Protein AF-A0A966MJE6-F1 (afdb_monomer)

Nearest PDB structures (foldseek):
  4dpo-assembly1_B  TM=8.031E-01  e=1.285E-01  Methanosarcina mazei Go1
  2n76-assembly1_A  TM=6.170E-01  e=1.202E-01  synthetic construct
  4zos-assembly1_C  TM=7.205E-01  e=3.255E-01  Yersinia enterocolitica subsp. enterocolitica 8081
  3kkf-assembly1_A  TM=6.665E-01  e=3.479E-01  Bacteroides thetaiotaomicron
  8ecx-assembly1_B  TM=6.276E-01  e=7.718E-01  Pseudomonas aeruginosa

Solvent-accessible surface area (backbone atoms only — not comparable to full-atom values): 4614 Å² total; per-residue (Å²): 129,75,74,45,76,49,77,48,78,50,79,44,98,38,44,65,60,32,49,54,49,52,52,50,51,52,52,55,43,62,67,52,40,79,82,38,60,94,53,48,49,77,48,79,46,67,39,92,92,41,59,28,28,37,40,38,40,41,37,27,71,51,78,72,59,47,57,63,53,52,57,50,38,64,75,74,66,59,130

Structure (mmCIF, N/CA/C/O backbone):
data_AF-A0A966MJE6-F1
#
_entry.id   AF-A0A966MJE6-F1
#
loop_
_atom_site.group_PDB
_atom_site.id
_atom_site.type_symbol
_atom_site.label_atom_id
_atom_site.label_alt_id
_atom_site.label_comp_id
_atom_site.label_asym_id
_atom_site.label_entity_id
_atom_site.label_seq_id
_atom_site.pdbx_PDB_ins_code
_atom_site.Cartn_x
_atom_site.Cartn_y
_atom_site.Cartn_z
_atom_site.occupancy
_atom_site.B_iso_or_equiv
_atom_site.auth_seq_id
_atom_site.auth_comp_id
_atom_site.auth_asym_id
_atom_site.auth_atom_id
_atom_site.pdbx_PDB_model_num
ATOM 1 N N . MET A 1 1 ? -17.865 -5.897 11.769 1.00 60.03 1 MET A N 1
ATOM 2 C CA . MET A 1 1 ? -18.113 -4.53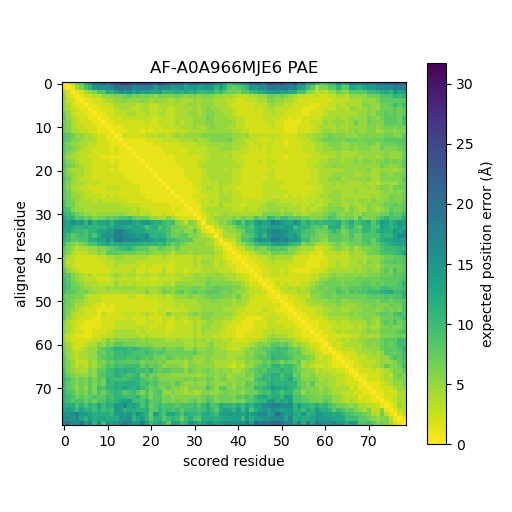4 11.249 1.00 60.03 1 MET A CA 1
ATOM 3 C C . MET A 1 1 ? -17.764 -4.520 9.769 1.00 60.03 1 MET A C 1
ATOM 5 O O . MET A 1 1 ? -16.972 -5.371 9.378 1.00 60.03 1 MET A O 1
ATOM 9 N N . PRO A 1 2 ? -18.373 -3.660 8.938 1.00 70.12 2 PRO A N 1
ATOM 10 C CA . PRO A 1 2 ? -17.912 -3.491 7.565 1.00 70.12 2 PRO A CA 1
ATOM 11 C C . PRO A 1 2 ? -16.485 -2.930 7.578 1.00 70.12 2 PRO A C 1
ATOM 13 O O . PRO A 1 2 ? -16.222 -1.937 8.247 1.00 70.12 2 PRO A O 1
ATOM 16 N N . GLU A 1 3 ? -15.572 -3.589 6.872 1.00 80.31 3 GLU A N 1
ATOM 17 C CA . GLU A 1 3 ? -14.215 -3.088 6.652 1.00 80.31 3 GLU A CA 1
ATOM 18 C C . GLU A 1 3 ? -14.249 -1.985 5.596 1.00 80.31 3 GLU A C 1
ATOM 20 O O . GLU A 1 3 ? -14.873 -2.141 4.541 1.00 80.31 3 GLU A O 1
ATOM 25 N N . ILE A 1 4 ? -13.560 -0.879 5.856 1.00 87.00 4 ILE A N 1
ATOM 26 C CA . ILE A 1 4 ? -13.427 0.211 4.894 1.00 87.00 4 ILE A CA 1
ATOM 27 C C . ILE A 1 4 ? -12.075 0.056 4.211 1.00 87.00 4 ILE A C 1
ATOM 29 O O . ILE A 1 4 ? -11.052 -0.080 4.879 1.00 87.00 4 ILE A O 1
ATOM 33 N N . ARG A 1 5 ? -12.068 0.080 2.875 1.00 88.50 5 ARG A N 1
ATOM 34 C CA . ARG A 1 5 ? -10.859 -0.115 2.069 1.00 88.50 5 ARG A CA 1
ATOM 35 C C . ARG A 1 5 ? -10.566 1.103 1.204 1.00 88.50 5 ARG A C 1
ATOM 37 O O . ARG A 1 5 ? -11.468 1.627 0.550 1.00 88.50 5 ARG A O 1
ATOM 44 N N . ARG A 1 6 ? -9.302 1.523 1.161 1.00 87.44 6 ARG A N 1
ATOM 45 C CA . ARG A 1 6 ? -8.780 2.500 0.197 1.00 87.44 6 ARG A CA 1
ATOM 46 C C . ARG A 1 6 ? -7.662 1.877 -0.618 1.00 87.44 6 ARG A C 1
ATOM 48 O O . ARG A 1 6 ? -6.778 1.223 -0.076 1.00 87.44 6 ARG A O 1
ATOM 55 N N . THR A 1 7 ? -7.690 2.115 -1.920 1.00 87.50 7 THR A N 1
ATOM 56 C CA . THR A 1 7 ? -6.688 1.600 -2.850 1.00 87.50 7 THR A CA 1
ATOM 57 C C . THR A 1 7 ? -5.935 2.763 -3.469 1.00 87.50 7 THR A C 1
ATOM 59 O O . THR A 1 7 ? -6.547 3.670 -4.030 1.00 87.50 7 THR A O 1
ATOM 62 N N . ILE A 1 8 ? -4.610 2.720 -3.375 1.00 85.75 8 ILE A N 1
ATOM 63 C CA . ILE A 1 8 ? -3.704 3.646 -4.051 1.00 85.75 8 ILE A CA 1
ATOM 64 C C . ILE A 1 8 ? -2.946 2.845 -5.100 1.00 85.75 8 ILE A C 1
ATOM 66 O O . ILE A 1 8 ? -2.370 1.803 -4.786 1.00 85.75 8 ILE A O 1
ATOM 70 N N . MET A 1 9 ? -2.960 3.328 -6.339 1.00 89.00 9 MET A N 1
ATOM 71 C CA . MET A 1 9 ? -2.205 2.743 -7.441 1.00 89.00 9 MET A CA 1
ATOM 72 C C . MET A 1 9 ? -1.197 3.758 -7.954 1.00 89.00 9 MET A C 1
ATOM 74 O O . MET A 1 9 ? -1.571 4.868 -8.327 1.00 89.00 9 MET A 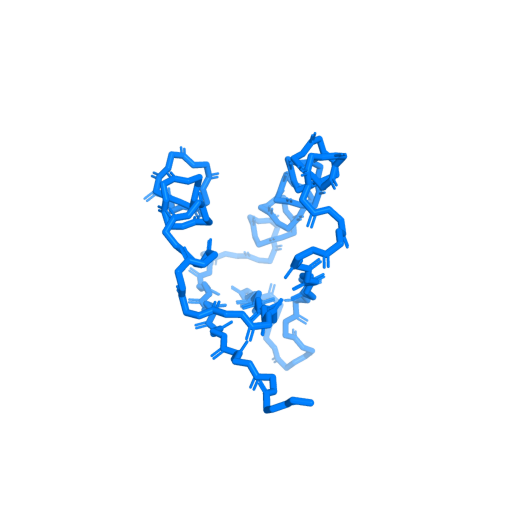O 1
ATOM 78 N N . ASN A 1 10 ? 0.064 3.348 -8.004 1.00 87.38 10 ASN A N 1
ATOM 79 C CA . ASN A 1 10 ? 1.158 4.145 -8.533 1.00 87.38 10 ASN A CA 1
ATOM 80 C C . ASN A 1 10 ? 1.703 3.492 -9.801 1.00 87.38 10 ASN A C 1
ATOM 82 O O . ASN A 1 10 ? 1.766 2.266 -9.907 1.00 87.38 10 ASN A O 1
ATOM 86 N N . THR A 1 11 ? 2.097 4.321 -10.764 1.00 92.00 11 THR A N 1
ATOM 87 C CA . THR A 1 11 ? 2.778 3.889 -11.990 1.00 92.00 11 THR A CA 1
ATOM 88 C C . THR A 1 11 ? 4.131 4.579 -12.057 1.00 92.00 11 THR A C 1
ATOM 90 O O . THR A 1 11 ? 4.211 5.798 -11.922 1.00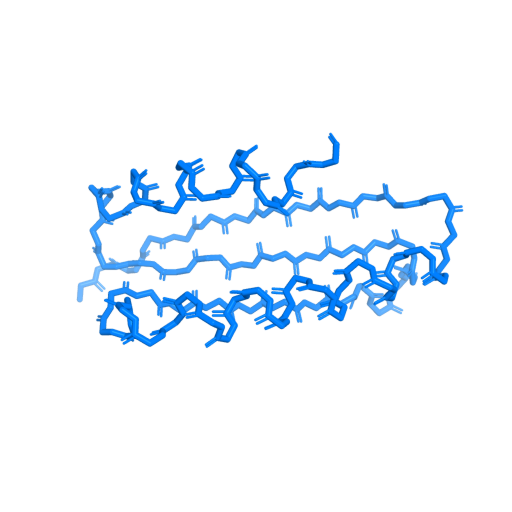 92.00 11 THR A O 1
ATOM 93 N N . PHE A 1 12 ? 5.182 3.797 -12.268 1.00 92.56 12 PHE A N 1
ATOM 94 C CA . PHE A 1 12 ? 6.569 4.249 -12.298 1.00 92.56 12 PHE A CA 1
ATOM 95 C C . PHE A 1 12 ? 7.130 4.201 -13.716 1.00 92.56 12 PHE A C 1
ATOM 97 O O . PHE A 1 12 ? 6.577 3.549 -14.603 1.00 92.56 12 PHE A O 1
ATOM 104 N N . LYS A 1 13 ? 8.248 4.903 -13.931 1.00 91.88 13 LYS A N 1
ATOM 105 C CA . LYS A 1 13 ? 8.920 4.948 -15.237 1.00 91.88 13 LYS A CA 1
ATOM 106 C C . LYS A 1 13 ? 9.496 3.583 -15.636 1.00 91.88 13 LYS A C 1
ATOM 108 O O . LYS A 1 13 ? 9.524 3.252 -16.817 1.00 91.88 13 LYS A O 1
ATOM 113 N N . ASP A 1 14 ? 9.954 2.813 -14.651 1.00 94.38 14 ASP A N 1
ATOM 114 C CA . ASP A 1 14 ? 10.531 1.488 -14.823 1.00 94.38 14 ASP A CA 1
ATOM 115 C C . ASP A 1 14 ? 10.304 0.611 -13.578 1.00 94.38 14 ASP A C 1
ATOM 117 O O . ASP A 1 14 ? 9.870 1.068 -12.514 1.00 94.38 14 ASP A O 1
ATOM 121 N N . ALA A 1 15 ? 10.582 -0.684 -13.733 1.00 93.19 15 ALA A N 1
ATOM 122 C CA . ALA A 1 15 ? 10.394 -1.677 -12.684 1.00 93.19 15 ALA A CA 1
ATOM 123 C C . ALA A 1 15 ? 11.369 -1.501 -11.509 1.00 93.19 15 ALA A C 1
ATOM 125 O O . ALA A 1 15 ? 11.043 -1.882 -10.385 1.00 93.19 15 ALA A O 1
ATOM 126 N N . GLN A 1 16 ? 12.557 -0.938 -11.748 1.00 93.38 16 GLN A N 1
ATOM 127 C CA . GLN A 1 16 ? 13.556 -0.735 -10.702 1.00 93.38 16 GLN A CA 1
ATOM 128 C C . GLN A 1 16 ? 13.097 0.360 -9.738 1.00 93.38 16 GLN A C 1
ATOM 130 O O . GLN A 1 16 ? 13.131 0.157 -8.525 1.00 93.38 16 GLN A O 1
ATOM 135 N N . ASP A 1 17 ? 12.609 1.478 -10.267 1.00 92.19 17 ASP A N 1
ATOM 136 C CA . ASP A 1 17 ? 12.000 2.554 -9.493 1.00 92.19 17 ASP A CA 1
ATOM 137 C C . ASP A 1 17 ? 10.783 2.047 -8.709 1.00 92.19 17 ASP A C 1
ATOM 139 O O . ASP A 1 17 ? 10.663 2.323 -7.514 1.00 92.19 17 ASP A O 1
ATOM 143 N N . CYS A 1 18 ? 9.916 1.247 -9.345 1.00 93.31 18 CYS A N 1
ATOM 144 C CA . CYS A 1 18 ? 8.766 0.642 -8.671 1.00 93.31 18 CYS A CA 1
ATOM 145 C C . CYS A 1 18 ? 9.198 -0.252 -7.500 1.00 93.31 18 CYS A C 1
ATOM 147 O O . CYS A 1 18 ? 8.635 -0.165 -6.407 1.00 93.31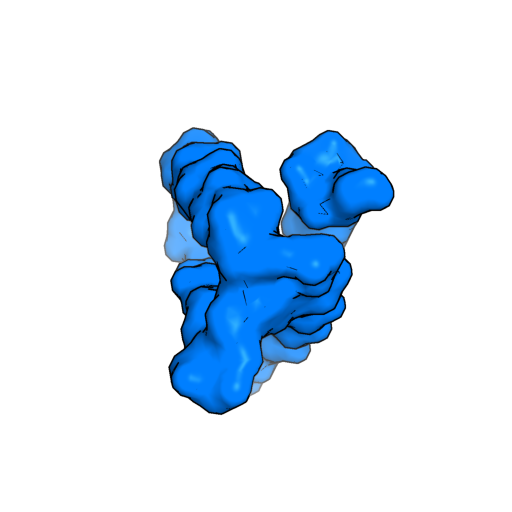 18 CYS A O 1
ATOM 149 N N . GLN A 1 19 ? 10.196 -1.117 -7.702 1.00 91.88 19 GLN A N 1
ATOM 150 C CA . GLN A 1 19 ? 10.708 -1.988 -6.643 1.00 91.88 19 GLN A CA 1
ATOM 151 C C . GLN A 1 19 ? 11.347 -1.185 -5.511 1.00 91.88 19 GLN A C 1
ATOM 153 O O . GLN A 1 19 ? 11.072 -1.461 -4.343 1.00 91.88 19 GLN A O 1
ATOM 158 N N . MET A 1 20 ? 12.155 -0.174 -5.841 1.00 91.19 20 MET A N 1
ATOM 159 C CA . MET A 1 20 ? 12.790 0.699 -4.855 1.00 91.19 20 MET A CA 1
ATOM 160 C C . MET A 1 20 ? 11.738 1.391 -3.987 1.00 91.19 20 MET A C 1
ATOM 162 O O . MET A 1 20 ? 11.825 1.364 -2.759 1.00 91.19 20 MET A O 1
ATOM 166 N N . PHE A 1 21 ? 10.701 1.935 -4.622 1.00 89.69 21 PHE A N 1
ATOM 167 C CA . PHE A 1 21 ? 9.589 2.567 -3.930 1.00 89.69 21 PHE A CA 1
ATOM 168 C C . PHE A 1 21 ? 8.834 1.582 -3.030 1.00 89.69 21 PHE A C 1
ATOM 170 O O . PHE A 1 21 ? 8.583 1.890 -1.868 1.00 89.69 21 PHE A O 1
ATOM 177 N N . VAL A 1 22 ? 8.528 0.370 -3.513 1.00 90.00 22 VAL A N 1
ATOM 178 C CA . VAL A 1 22 ? 7.878 -0.678 -2.704 1.00 90.00 22 VAL A CA 1
ATOM 179 C C . VAL A 1 22 ? 8.699 -1.023 -1.461 1.00 90.00 22 VAL A C 1
ATOM 181 O O . VAL A 1 22 ? 8.121 -1.178 -0.384 1.00 90.00 22 VAL A O 1
ATOM 184 N N . MET A 1 23 ? 10.025 -1.149 -1.581 1.00 90.50 23 MET A N 1
ATOM 185 C CA . MET A 1 23 ? 10.892 -1.434 -0.431 1.00 90.50 23 MET A CA 1
ATOM 186 C C . MET A 1 23 ? 10.858 -0.301 0.596 1.00 90.50 23 MET A C 1
ATOM 188 O O . MET A 1 23 ? 10.653 -0.568 1.779 1.00 90.50 23 MET A O 1
ATOM 192 N N . ILE A 1 24 ? 11.003 0.950 0.144 1.00 88.50 24 ILE A N 1
ATOM 193 C CA . ILE A 1 24 ? 10.948 2.134 1.013 1.00 88.50 24 ILE A CA 1
ATOM 194 C C . ILE A 1 24 ? 9.589 2.210 1.710 1.00 88.50 24 ILE A C 1
ATOM 196 O O . ILE A 1 24 ? 9.529 2.391 2.922 1.00 88.50 24 ILE A O 1
ATOM 200 N N . LEU A 1 25 ? 8.497 2.017 0.968 1.00 86.44 25 LEU A N 1
ATOM 201 C CA . LEU A 1 25 ? 7.145 2.081 1.510 1.00 86.44 25 LEU A CA 1
ATOM 202 C C . LEU A 1 25 ? 6.906 1.004 2.575 1.00 86.44 25 LEU A C 1
ATOM 204 O O . LEU A 1 25 ? 6.342 1.300 3.624 1.00 86.44 25 LEU A O 1
ATOM 208 N N . LYS A 1 26 ? 7.371 -0.231 2.342 1.00 88.12 26 LYS A N 1
ATOM 209 C CA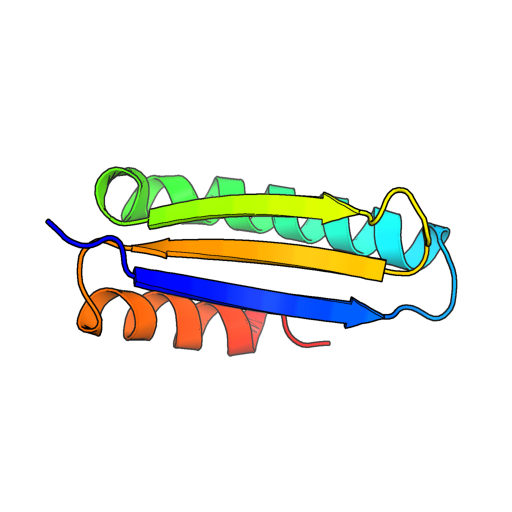 . LYS A 1 26 ? 7.293 -1.315 3.334 1.00 88.12 26 LYS A CA 1
ATOM 210 C C . LYS A 1 26 ? 8.117 -1.013 4.583 1.00 88.12 26 LYS A C 1
ATOM 212 O O . LYS A 1 26 ? 7.650 -1.295 5.683 1.00 88.12 26 LYS A O 1
ATOM 217 N N . GLN A 1 27 ? 9.307 -0.432 4.424 1.00 86.00 27 GLN A N 1
ATOM 218 C CA . GLN A 1 27 ? 10.137 -0.025 5.555 1.00 86.00 27 GLN A CA 1
ATOM 219 C C . GLN A 1 27 ? 9.445 1.069 6.378 1.00 86.00 27 GLN A C 1
ATOM 221 O O . GLN A 1 27 ? 9.217 0.869 7.569 1.00 86.00 27 GLN A O 1
ATOM 226 N N . LYS A 1 28 ? 9.030 2.174 5.746 1.00 83.00 28 LYS A N 1
ATOM 227 C CA . LYS A 1 28 ? 8.331 3.267 6.438 1.00 83.00 28 LYS A CA 1
ATOM 228 C C . LYS A 1 28 ? 7.037 2.789 7.096 1.00 83.00 28 LYS A C 1
ATOM 230 O O . LYS A 1 28 ? 6.727 3.203 8.207 1.00 83.00 28 LYS A O 1
ATOM 235 N N . TRP A 1 29 ? 6.294 1.890 6.441 1.00 82.00 29 TRP A N 1
ATOM 236 C CA . TRP A 1 29 ? 5.114 1.284 7.053 1.00 82.00 29 TRP A CA 1
ATOM 237 C C . TRP A 1 29 ? 5.484 0.478 8.293 1.00 82.00 29 TRP A C 1
ATOM 239 O O . TRP A 1 29 ? 4.843 0.648 9.312 1.00 82.00 29 TRP A O 1
ATOM 249 N N . SER A 1 30 ? 6.531 -0.351 8.256 1.00 82.69 30 SER A N 1
ATOM 250 C CA . SER A 1 30 ? 6.941 -1.125 9.437 1.00 82.69 30 SER A CA 1
ATOM 251 C C . SER A 1 30 ? 7.342 -0.254 10.635 1.00 82.69 30 SER A C 1
ATOM 253 O O . SER A 1 30 ? 7.156 -0.668 11.776 1.00 82.69 30 SER A O 1
ATOM 255 N N . GLU A 1 31 ? 7.849 0.956 10.381 1.00 80.94 31 GLU A N 1
ATOM 256 C CA . GLU A 1 31 ? 8.162 1.952 11.412 1.00 80.94 31 GLU A CA 1
ATOM 257 C C . GLU A 1 31 ? 6.882 2.591 11.987 1.00 80.94 31 GLU A C 1
ATOM 259 O O . GLU A 1 31 ? 6.806 2.834 13.189 1.00 80.94 31 GLU A O 1
ATOM 264 N N . PHE A 1 32 ? 5.856 2.801 11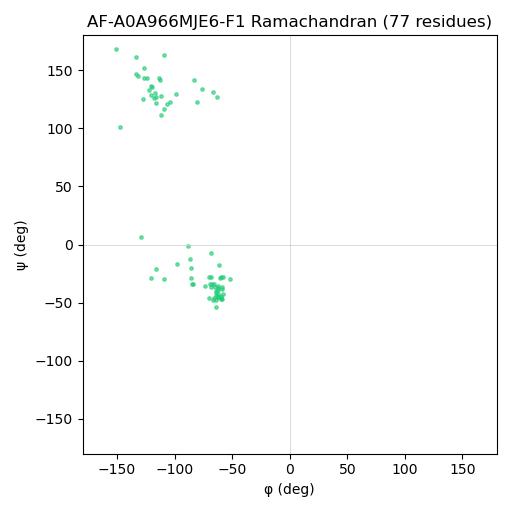.155 1.00 76.44 32 PHE A N 1
ATOM 265 C CA . PHE A 1 32 ? 4.574 3.416 11.529 1.00 76.44 32 PHE A CA 1
ATOM 266 C C . PHE A 1 32 ? 3.541 2.415 12.100 1.00 76.44 32 PHE A C 1
ATOM 268 O O . PHE A 1 32 ? 2.724 2.762 12.952 1.00 76.44 32 PHE A O 1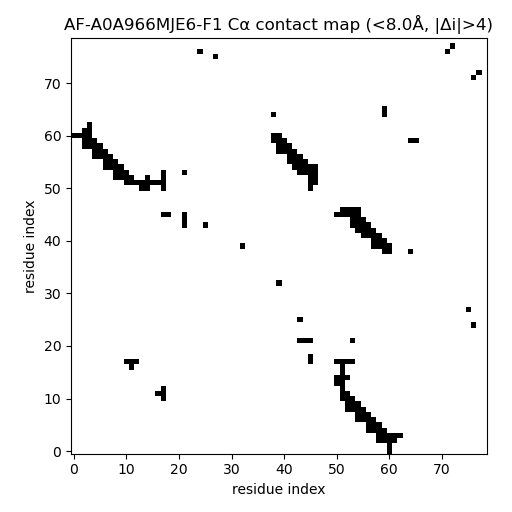
ATOM 275 N N . ASP A 1 33 ? 3.606 1.145 11.689 1.00 71.00 33 ASP A N 1
ATOM 276 C CA . ASP A 1 33 ? 2.721 0.035 12.084 1.00 71.00 33 ASP A CA 1
ATOM 277 C C . ASP A 1 33 ? 2.753 -0.229 13.596 1.00 71.00 33 ASP A C 1
ATOM 279 O O . ASP A 1 33 ? 1.758 -0.656 14.180 1.00 71.00 33 ASP A O 1
ATOM 283 N N . ALA A 1 34 ? 3.871 0.082 14.261 1.00 66.00 34 ALA A N 1
ATOM 284 C CA . ALA A 1 34 ? 4.011 -0.068 15.708 1.00 66.00 34 ALA A CA 1
ATOM 285 C C . ALA A 1 34 ? 2.966 0.738 16.504 1.00 66.00 34 ALA A C 1
ATOM 287 O O . ALA A 1 34 ? 2.599 0.329 17.605 1.00 66.00 34 ALA A O 1
ATOM 288 N N . GLU A 1 35 ? 2.468 1.845 15.948 1.00 65.81 35 GLU A N 1
ATOM 289 C CA . GLU A 1 35 ? 1.515 2.741 16.613 1.00 65.81 35 GLU A CA 1
ATOM 290 C C . GLU A 1 35 ? 0.052 2.484 16.210 1.00 65.81 35 GLU A C 1
ATOM 292 O O . GLU A 1 35 ? -0.865 2.921 16.907 1.00 65.81 35 GLU A O 1
ATOM 297 N N . LEU A 1 36 ? -0.189 1.765 15.105 1.00 72.19 36 LEU A N 1
ATOM 298 C CA . LEU A 1 36 ? -1.511 1.660 14.463 1.00 72.19 36 LEU A CA 1
ATOM 299 C C . LEU A 1 36 ? -1.985 0.230 14.178 1.00 72.19 36 LEU A C 1
ATOM 301 O O . LEU A 1 36 ? -3.045 0.047 13.574 1.00 72.19 36 LEU A O 1
ATOM 305 N N . LYS A 1 37 ? -1.238 -0.773 14.641 1.00 68.56 37 LYS A N 1
ATOM 306 C CA . LYS A 1 37 ? -1.439 -2.198 14.339 1.00 68.56 37 LYS A CA 1
ATOM 307 C C . LYS A 1 37 ? -2.850 -2.739 14.582 1.00 68.56 37 LYS A C 1
ATOM 309 O O . LYS A 1 37 ? -3.287 -3.655 13.894 1.00 68.56 37 LYS A O 1
ATOM 314 N N . ASP A 1 38 ? -3.569 -2.167 15.545 1.00 77.31 38 ASP A N 1
ATOM 315 C CA . ASP A 1 38 ? -4.926 -2.602 15.901 1.00 77.31 38 ASP A CA 1
ATOM 316 C C . ASP A 1 38 ? -6.017 -1.937 15.042 1.00 77.31 38 ASP A C 1
ATOM 318 O O . ASP A 1 38 ? -7.175 -2.357 15.059 1.00 77.31 38 ASP A O 1
ATOM 322 N N . LYS A 1 39 ? -5.654 -0.894 14.287 1.00 77.81 39 LYS A N 1
ATOM 323 C CA . LYS A 1 39 ? -6.578 -0.038 13.529 1.00 77.81 39 LYS A CA 1
ATOM 324 C C . LYS A 1 39 ? -6.482 -0.235 12.024 1.00 77.81 39 LYS A C 1
ATOM 326 O O . LYS A 1 39 ? -7.480 -0.054 11.325 1.00 77.81 39 LYS A O 1
ATOM 331 N N . PHE A 1 40 ? -5.299 -0.604 11.537 1.00 82.62 40 PHE A N 1
ATOM 332 C CA . PHE A 1 40 ? -4.996 -0.669 10.115 1.00 82.62 40 PHE A CA 1
ATOM 333 C C . PHE A 1 40 ? -4.320 -1.960 9.696 1.00 82.62 40 PHE A C 1
ATOM 335 O O . PHE A 1 40 ? -3.445 -2.479 10.382 1.00 82.62 40 PHE A O 1
ATOM 342 N N . THR A 1 41 ? -4.653 -2.405 8.488 1.00 86.00 41 THR A N 1
ATOM 343 C CA . THR A 1 41 ? -3.825 -3.343 7.732 1.00 86.00 41 THR A CA 1
ATOM 344 C C . THR A 1 41 ? -3.478 -2.759 6.370 1.00 86.00 41 THR A C 1
ATOM 346 O O . THR A 1 41 ? -4.276 -2.052 5.744 1.00 86.00 41 THR A O 1
ATOM 349 N N . VAL A 1 42 ? -2.255 -3.042 5.925 1.00 86.31 42 VAL A N 1
ATOM 350 C CA . VAL A 1 42 ? -1.712 -2.560 4.656 1.00 86.31 42 VAL A CA 1
ATOM 351 C C . VAL A 1 42 ? -1.171 -3.721 3.845 1.00 86.31 42 VAL A C 1
ATOM 353 O O . VAL A 1 42 ? -0.292 -4.460 4.287 1.00 86.31 42 VAL A O 1
ATOM 356 N N . GLU A 1 43 ? -1.660 -3.836 2.617 1.00 89.31 43 GLU A N 1
ATOM 357 C CA . GLU A 1 43 ? -1.171 -4.784 1.624 1.00 89.31 43 GLU A CA 1
ATOM 358 C C . GLU A 1 43 ? -0.490 -4.016 0.489 1.00 89.31 43 GLU A C 1
ATOM 360 O O . GLU A 1 43 ? -1.142 -3.303 -0.274 1.00 89.31 43 GLU A O 1
ATOM 365 N N . ILE A 1 44 ? 0.836 -4.148 0.383 1.00 88.62 44 ILE A N 1
ATOM 366 C CA . ILE A 1 44 ? 1.647 -3.517 -0.669 1.00 88.62 44 ILE A CA 1
ATOM 367 C C . ILE A 1 44 ? 2.142 -4.595 -1.630 1.00 88.62 44 ILE A C 1
ATOM 369 O O . ILE A 1 44 ? 2.955 -5.451 -1.254 1.00 88.62 44 ILE A O 1
ATOM 373 N N . ALA A 1 45 ? 1.711 -4.503 -2.885 1.00 86.19 45 ALA A N 1
ATOM 374 C CA . ALA A 1 45 ? 2.080 -5.428 -3.948 1.00 86.19 45 ALA A CA 1
ATOM 375 C C . ALA A 1 45 ? 2.479 -4.693 -5.235 1.00 86.19 45 ALA A C 1
ATOM 377 O O . ALA A 1 45 ? 1.936 -3.640 -5.566 1.00 86.19 45 ALA A O 1
ATOM 378 N N . THR A 1 46 ? 3.420 -5.279 -5.969 1.00 90.06 46 THR A N 1
ATOM 379 C CA . THR A 1 46 ? 3.680 -4.946 -7.375 1.00 90.06 46 THR A CA 1
ATOM 380 C C . THR A 1 46 ? 2.698 -5.733 -8.239 1.00 90.06 46 THR A C 1
ATOM 382 O O . THR A 1 46 ? 2.395 -6.887 -7.925 1.00 90.06 46 THR A O 1
ATOM 385 N N . ASP A 1 47 ? 2.183 -5.121 -9.301 1.00 87.19 47 ASP A N 1
ATOM 386 C CA . ASP A 1 47 ? 1.286 -5.796 -10.235 1.00 87.19 47 ASP A CA 1
ATOM 387 C C . ASP A 1 47 ? 2.045 -6.908 -10.982 1.00 87.19 47 ASP A C 1
ATOM 389 O O . ASP A 1 47 ? 3.145 -6.710 -11.500 1.00 87.19 47 ASP A O 1
ATOM 393 N N . VAL A 1 48 ? 1.459 -8.105 -11.024 1.00 85.50 48 VAL A N 1
ATOM 394 C CA . VAL A 1 48 ? 2.051 -9.279 -11.688 1.00 85.50 48 VAL A CA 1
ATOM 395 C C . VAL A 1 48 ? 2.038 -9.116 -13.211 1.00 85.50 48 VAL A C 1
ATOM 397 O O . VAL A 1 48 ? 2.884 -9.677 -13.904 1.00 85.50 48 VAL A O 1
ATOM 400 N N . SER A 1 49 ? 1.076 -8.355 -13.734 1.00 90.69 49 SER A N 1
ATOM 401 C CA . SER A 1 49 ? 0.923 -8.082 -15.162 1.00 90.69 49 SER A CA 1
ATOM 402 C C . SER A 1 49 ? 1.761 -6.896 -15.644 1.00 90.69 49 SER A C 1
ATOM 404 O O . SER A 1 49 ? 2.046 -6.806 -16.838 1.00 90.69 49 SER A O 1
ATOM 406 N N . ASP A 1 50 ? 2.184 -6.015 -14.732 1.00 90.75 50 ASP A N 1
ATOM 407 C CA . ASP A 1 50 ? 2.967 -4.821 -15.043 1.00 90.75 50 ASP A CA 1
ATOM 408 C C . ASP A 1 50 ? 3.936 -4.474 -13.894 1.00 90.75 50 ASP A C 1
ATOM 410 O O . ASP A 1 50 ? 3.536 -3.855 -12.904 1.00 90.75 50 ASP A O 1
ATOM 414 N N . PRO A 1 51 ? 5.233 -4.813 -14.011 1.00 91.19 51 PRO A N 1
ATOM 415 C CA . PRO A 1 51 ? 6.199 -4.595 -12.938 1.00 91.19 51 PRO A CA 1
ATOM 416 C C . PRO A 1 51 ? 6.494 -3.108 -12.669 1.00 91.19 51 PRO A C 1
ATOM 418 O O . PRO A 1 51 ? 7.184 -2.800 -11.699 1.00 91.19 51 PRO A O 1
ATOM 421 N N . CYS A 1 52 ? 5.987 -2.189 -13.499 1.00 92.94 52 CYS A N 1
ATOM 422 C CA . CYS A 1 52 ? 6.062 -0.746 -13.274 1.00 92.94 52 CYS A CA 1
ATOM 423 C C . CYS A 1 52 ? 4.884 -0.213 -12.444 1.00 92.94 52 CYS A C 1
ATOM 425 O O . CYS A 1 52 ? 4.822 0.991 -12.184 1.00 92.94 52 CYS A O 1
ATOM 427 N N . LYS A 1 53 ? 3.936 -1.067 -12.043 1.00 92.00 53 LYS A N 1
ATOM 428 C CA . LYS A 1 53 ? 2.773 -0.678 -11.245 1.00 92.00 53 LYS A CA 1
ATOM 429 C C . LYS A 1 53 ? 2.819 -1.273 -9.852 1.00 92.00 53 LYS A C 1
ATOM 431 O O . LYS A 1 53 ? 3.156 -2.435 -9.641 1.00 92.00 53 LYS A O 1
ATOM 436 N N . GLN A 1 54 ? 2.391 -0.466 -8.896 1.00 92.50 54 GLN A N 1
ATOM 437 C CA . GLN A 1 54 ? 2.258 -0.848 -7.502 1.00 92.50 54 GLN A CA 1
ATOM 438 C C . GLN A 1 54 ? 0.850 -0.526 -7.023 1.00 92.50 54 GLN A C 1
ATOM 440 O O . GLN A 1 54 ? 0.276 0.498 -7.388 1.00 92.50 54 GLN A O 1
ATOM 445 N N . THR A 1 55 ? 0.317 -1.399 -6.175 1.00 90.25 55 THR A N 1
ATOM 446 C CA . THR A 1 55 ? -0.946 -1.199 -5.469 1.00 90.25 55 THR A CA 1
ATOM 447 C C . THR A 1 55 ? -0.710 -1.277 -3.967 1.00 90.25 55 THR A C 1
ATOM 449 O O . THR A 1 55 ? -0.010 -2.171 -3.482 1.00 90.25 55 THR A O 1
ATOM 452 N N . ALA A 1 56 ? -1.259 -0.313 -3.232 1.00 89.06 56 ALA A N 1
ATOM 453 C CA . ALA A 1 56 ? -1.368 -0.340 -1.780 1.00 89.06 56 ALA A CA 1
ATOM 454 C C . ALA A 1 56 ? -2.851 -0.368 -1.413 1.00 89.06 56 ALA A C 1
ATOM 456 O O . ALA A 1 56 ? -3.603 0.533 -1.795 1.00 89.06 56 ALA A O 1
ATOM 457 N N . VAL A 1 57 ? -3.265 -1.400 -0.683 1.00 88.75 57 VAL A N 1
ATOM 458 C CA . VAL A 1 57 ? -4.616 -1.511 -0.131 1.00 88.75 57 VAL A CA 1
ATOM 459 C C . VAL A 1 57 ? -4.547 -1.264 1.366 1.00 88.75 57 VAL A C 1
ATOM 461 O O . VAL A 1 57 ? -3.860 -1.977 2.091 1.00 88.75 57 VAL A O 1
ATOM 464 N N . TRP A 1 58 ? -5.273 -0.245 1.799 1.00 87.31 58 TRP A N 1
ATOM 465 C CA . TRP A 1 58 ? -5.415 0.182 3.179 1.00 87.31 58 TRP A CA 1
ATOM 466 C C . TRP A 1 58 ? -6.770 -0.272 3.688 1.00 87.31 58 TRP A C 1
ATOM 468 O O . TRP A 1 58 ? -7.787 0.119 3.112 1.00 87.31 58 TRP A O 1
ATOM 478 N N . THR A 1 59 ? -6.799 -1.055 4.759 1.00 88.38 59 THR A N 1
ATOM 479 C CA . THR A 1 59 ? -8.043 -1.499 5.392 1.00 88.38 59 THR A CA 1
ATOM 480 C C . THR A 1 59 ? -8.116 -0.956 6.812 1.00 88.38 59 THR A C 1
ATOM 482 O O . THR A 1 59 ? -7.154 -1.090 7.564 1.00 88.38 59 THR A O 1
ATOM 485 N N . ALA A 1 60 ? -9.249 -0.350 7.168 1.00 87.56 60 ALA A N 1
ATOM 486 C CA . ALA A 1 60 ? -9.511 0.205 8.495 1.00 87.56 60 ALA A CA 1
ATOM 487 C C . ALA A 1 60 ? -10.897 -0.196 9.010 1.00 87.56 60 ALA A C 1
ATOM 489 O O . ALA A 1 60 ? -11.783 -0.574 8.232 1.00 87.56 60 ALA A O 1
ATOM 490 N N . GLN A 1 61 ? -11.090 -0.073 10.323 1.00 83.56 61 GLN A N 1
ATOM 491 C CA . GLN A 1 61 ? -12.385 -0.311 10.966 1.00 83.56 61 GLN A CA 1
ATOM 492 C C . GLN A 1 61 ? -13.294 0.925 10.936 1.00 83.56 61 GLN A C 1
ATOM 494 O O . GLN A 1 61 ? -14.507 0.777 10.788 1.00 83.56 61 GLN A O 1
ATOM 499 N N . GLU A 1 62 ? -12.718 2.128 11.023 1.00 83.88 62 GLU A N 1
ATOM 500 C CA . GLU A 1 62 ? -13.456 3.395 11.048 1.00 83.88 62 GLU A CA 1
ATOM 501 C C . GLU A 1 62 ? -12.959 4.370 9.968 1.00 83.88 62 GLU A C 1
ATOM 503 O O . GLU A 1 62 ? -11.806 4.331 9.533 1.00 83.88 62 GLU A O 1
ATOM 508 N N . VAL A 1 63 ? -13.841 5.261 9.496 1.00 81.75 63 VAL A N 1
ATOM 509 C CA . VAL A 1 63 ? -13.481 6.261 8.470 1.00 81.75 63 VAL A CA 1
ATOM 510 C C . VAL A 1 63 ? -12.516 7.293 9.054 1.00 81.75 63 VAL A C 1
ATOM 512 O O . VAL A 1 63 ? -11.640 7.805 8.359 1.00 81.75 63 VAL A O 1
ATOM 515 N N . GLU A 1 64 ? -12.684 7.604 10.333 1.00 81.94 64 GLU A N 1
ATOM 516 C CA . GLU A 1 64 ? -11.917 8.577 11.098 1.00 81.94 64 GLU A CA 1
ATOM 517 C C . GLU A 1 64 ? -10.448 8.193 11.192 1.00 81.94 64 GLU A C 1
ATOM 519 O O . GLU A 1 64 ? -9.588 9.073 11.112 1.00 81.94 64 GLU A O 1
ATOM 524 N N . ASP A 1 65 ? -10.164 6.895 11.290 1.00 79.38 65 ASP A N 1
ATOM 525 C CA . ASP A 1 65 ? -8.803 6.385 11.332 1.00 79.38 65 ASP A CA 1
ATOM 526 C C . ASP A 1 65 ? -8.042 6.802 10.065 1.00 79.38 65 ASP A C 1
ATOM 528 O O . ASP A 1 65 ? -6.866 7.166 10.149 1.00 79.38 65 ASP A O 1
ATOM 532 N N . PHE A 1 66 ? -8.692 6.846 8.889 1.00 78.62 66 PHE A N 1
ATOM 533 C CA . PHE A 1 66 ? -8.026 7.245 7.639 1.00 78.62 66 PHE A CA 1
ATOM 534 C C . PHE A 1 66 ? -7.470 8.668 7.664 1.00 78.62 66 PHE A C 1
ATOM 536 O O . PHE A 1 66 ? -6.604 8.968 6.849 1.00 78.62 66 PHE A O 1
ATOM 543 N N . LYS A 1 67 ? -7.902 9.541 8.584 1.00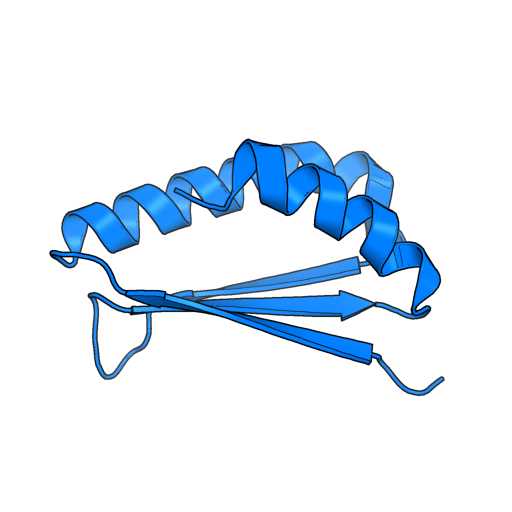 79.94 67 LYS A N 1
ATOM 544 C CA . LYS A 1 67 ? -7.284 10.868 8.743 1.00 79.94 67 LYS A CA 1
ATOM 545 C C . LYS A 1 67 ? -5.814 10.758 9.153 1.00 79.94 67 LYS A C 1
ATOM 547 O O . LYS A 1 67 ? -4.996 11.520 8.654 1.00 79.94 67 LYS A O 1
ATOM 552 N N . ILE A 1 68 ? -5.486 9.779 10.000 1.00 75.00 68 ILE A N 1
ATOM 553 C CA . ILE A 1 68 ? -4.119 9.511 10.469 1.00 75.00 68 ILE A CA 1
ATOM 554 C C . ILE A 1 68 ? -3.250 9.052 9.291 1.00 75.00 68 ILE A C 1
ATOM 556 O O . ILE A 1 68 ? -2.150 9.555 9.072 1.00 75.00 68 ILE A O 1
ATOM 560 N N . VAL A 1 69 ? -3.783 8.131 8.485 1.00 73.25 69 VAL A N 1
ATOM 561 C CA . VAL A 1 69 ? -3.101 7.626 7.287 1.00 73.25 69 VAL A CA 1
ATOM 562 C C . VAL A 1 69 ? -2.992 8.693 6.202 1.00 73.25 69 VAL A C 1
ATOM 564 O O . VAL A 1 69 ? -1.972 8.744 5.527 1.00 73.25 69 VAL A O 1
ATOM 567 N N . ASP A 1 70 ? -3.989 9.561 6.021 1.00 75.75 70 ASP A N 1
ATOM 568 C CA . ASP A 1 70 ? -3.957 10.612 4.997 1.00 75.75 70 ASP A CA 1
ATOM 569 C C . ASP A 1 70 ? -2.845 11.637 5.258 1.00 75.75 70 ASP A C 1
ATOM 571 O O . ASP A 1 70 ? -2.222 12.116 4.308 1.00 75.75 70 ASP A O 1
ATOM 575 N N . GLU A 1 71 ? -2.578 11.974 6.521 1.00 74.75 71 GLU A N 1
ATOM 576 C CA . GLU A 1 71 ? -1.462 12.852 6.893 1.00 74.75 71 GLU A CA 1
ATOM 577 C C . GLU A 1 71 ? -0.111 12.193 6.598 1.00 74.75 71 GLU A C 1
ATOM 579 O O . GLU A 1 71 ? 0.721 12.791 5.914 1.00 74.75 71 GLU A O 1
ATOM 584 N N . TRP A 1 72 ? 0.065 10.935 7.006 1.00 74.75 72 TRP A N 1
ATOM 585 C CA . TRP A 1 72 ? 1.282 10.164 6.736 1.00 74.75 72 TRP A CA 1
ATOM 586 C C . TRP A 1 72 ? 1.510 9.908 5.236 1.00 74.75 72 TRP A C 1
ATOM 588 O O . TRP A 1 72 ? 2.614 10.057 4.717 1.00 74.75 72 TRP A O 1
ATOM 598 N N . THR A 1 73 ? 0.450 9.578 4.496 1.00 70.31 73 THR A N 1
ATOM 599 C CA . THR A 1 73 ? 0.517 9.300 3.052 1.00 70.31 73 THR A CA 1
ATOM 600 C C . THR A 1 73 ? 0.988 10.533 2.282 1.00 70.31 73 THR A C 1
ATOM 602 O O . THR A 1 73 ? 1.78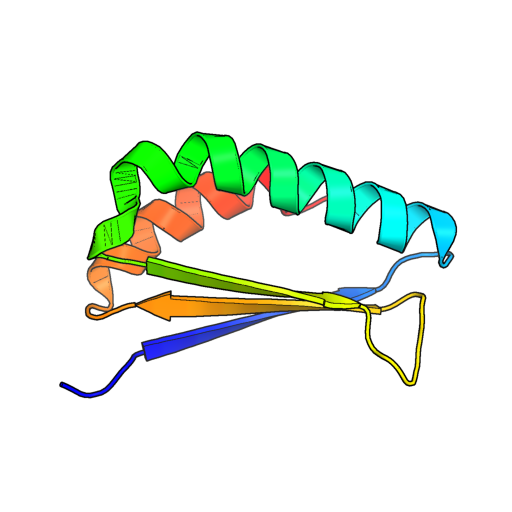9 10.416 1.354 1.00 70.31 73 THR A O 1
ATOM 605 N N . LYS A 1 74 ? 0.532 11.728 2.680 1.00 71.25 74 LYS A N 1
ATOM 606 C CA . LYS A 1 74 ? 0.952 12.992 2.063 1.00 71.25 74 LYS A CA 1
ATOM 607 C C . LYS A 1 74 ? 2.416 13.334 2.314 1.00 71.25 74 LYS A C 1
ATOM 609 O O . LYS A 1 74 ? 3.011 13.959 1.444 1.00 71.25 74 LYS A O 1
ATOM 614 N N . SER A 1 75 ? 2.975 12.984 3.472 1.00 68.25 75 SER A N 1
ATOM 615 C CA . SER A 1 75 ? 4.378 13.283 3.770 1.00 68.25 75 SER A CA 1
ATOM 616 C C . SER A 1 75 ? 5.337 12.232 3.212 1.00 68.25 75 SER A C 1
ATOM 618 O O . SER A 1 75 ? 6.434 12.583 2.789 1.00 68.25 75 SER A O 1
ATOM 620 N N . GLU A 1 76 ? 4.931 10.958 3.178 1.00 65.69 76 GLU A N 1
ATOM 621 C CA . GLU A 1 76 ? 5.874 9.853 2.974 1.00 65.69 76 GLU A CA 1
ATOM 622 C C . GLU A 1 76 ? 5.687 9.027 1.694 1.00 65.69 76 GLU A C 1
ATOM 624 O O . GLU A 1 76 ? 6.635 8.329 1.310 1.00 65.69 76 GLU A O 1
ATOM 629 N N . VAL A 1 77 ? 4.496 9.049 1.077 1.00 60.31 77 VAL A N 1
ATOM 630 C CA . VAL A 1 77 ? 4.063 8.059 0.063 1.00 60.31 77 VAL A CA 1
ATOM 631 C C . VAL A 1 77 ? 3.733 8.678 -1.288 1.00 60.31 77 VAL A C 1
ATOM 633 O O . VAL A 1 77 ? 3.870 8.010 -2.310 1.00 60.31 77 VAL A O 1
ATOM 636 N N . LEU A 1 78 ? 3.286 9.929 -1.326 1.00 60.72 78 LEU A N 1
ATOM 637 C CA . LEU A 1 78 ? 3.091 10.623 -2.594 1.00 60.72 78 LEU A CA 1
ATOM 638 C C . LEU A 1 78 ? 4.456 11.146 -3.086 1.00 60.72 78 LEU A C 1
ATOM 640 O O . LEU A 1 78 ? 5.120 11.845 -2.319 1.00 60.72 78 LEU A O 1
ATOM 644 N N . PRO A 1 79 ? 4.907 10.772 -4.299 1.00 53.50 79 PRO A N 1
ATOM 645 C CA . PRO A 1 79 ? 6.128 11.316 -4.893 1.00 53.50 79 PRO A CA 1
ATOM 646 C C . PRO A 1 79 ? 6.018 12.811 -5.222 1.00 53.50 79 PRO A C 1
ATOM 648 O O . PRO A 1 79 ? 4.883 13.303 -5.432 1.00 53.50 79 PRO A O 1
#

Mean predicted aligned error: 5.6 Å

Sequence (79 aa):
MPEIRRTIMNTFKDAQDCQMFVMILKQKWSEFDAELKDKFTVEIATDVSDPCKQTAVWTAQEVEDFKIVDEWTKSEVLP

pLDDT: mean 82.63, std 9.46, range [53.5, 94.38]

Secondary structure (DSSP, 8-state):
-PPEEEEEEEE-SSHHHHHHHHHHHHHHHHHHHHHHTTTEEEEEEE-SS-TTEEEEEEEES-TTTHHHHHHHHHHHT--

Foldseek 3Di:
DDKDKDKDKDFAPDLVVLVVLLVQVVVVCVVVCVPQVVFWDWDWDQDPVGSRMIMIMIIGDDPVVVVVVVVVCVVRPDD

Radius of gyration: 12.81 Å; Cα contacts (8 Å, |Δi|>4): 101; chains: 1; bounding box: 32×23×32 Å